Protein AF-A0A3L7N2I1-F1 (afdb_monomer_lite)

Sequence (86 aa):
MLSDLDAMEQQALAELSTVLDGAALEAFRVRWLGTNGRLRAAMDALKSVPKEQKPAVGKRMNEVKAAIEGAFNAAKDSTVSAPKGP

Structure (mmCIF, N/CA/C/O backbone):
data_AF-A0A3L7N2I1-F1
#
_entry.id   AF-A0A3L7N2I1-F1
#
loop_
_atom_site.group_PDB
_atom_site.id
_atom_site.type_symbol
_atom_site.label_atom_id
_atom_site.label_alt_id
_atom_site.label_comp_id
_atom_site.label_asym_id
_atom_site.label_entity_id
_atom_site.label_seq_id
_atom_site.pdbx_PDB_ins_code
_atom_site.Cartn_x
_atom_site.Cartn_y
_atom_site.Cartn_z
_atom_site.occupancy
_atom_site.B_iso_or_equiv
_atom_site.auth_seq_id
_atom_site.auth_comp_id
_atom_site.auth_asym_id
_atom_site.auth_atom_id
_atom_site.pdbx_PDB_model_num
ATOM 1 N N . MET A 1 1 ? -12.927 -7.645 5.483 1.00 66.50 1 MET A N 1
ATOM 2 C CA . MET A 1 1 ? -12.059 -6.461 5.668 1.00 66.50 1 MET A CA 1
ATOM 3 C C . MET A 1 1 ? -10.637 -6.788 6.093 1.00 66.50 1 MET A C 1
ATOM 5 O O . MET A 1 1 ? -9.733 -6.355 5.399 1.00 66.50 1 MET A O 1
ATOM 9 N N . LEU A 1 2 ? -10.389 -7.527 7.187 1.00 72.75 2 LEU A N 1
ATOM 10 C CA . LEU A 1 2 ? -9.010 -7.956 7.495 1.00 72.75 2 LEU A CA 1
ATOM 11 C C . LEU A 1 2 ? -8.429 -8.841 6.381 1.00 72.75 2 LEU A C 1
ATOM 13 O O . LEU A 1 2 ? -7.300 -8.625 5.962 1.00 72.75 2 LEU A O 1
ATOM 17 N N . SER A 1 3 ? -9.227 -9.776 5.861 1.00 78.19 3 SER A N 1
ATOM 18 C CA . SER A 1 3 ? -8.840 -10.634 4.735 1.00 78.19 3 SER A CA 1
ATOM 19 C C . SER A 1 3 ? -8.589 -9.847 3.446 1.00 78.19 3 SER A C 1
ATOM 21 O O . SER A 1 3 ? -7.678 -10.182 2.703 1.00 78.19 3 SER A O 1
ATOM 23 N N . ASP A 1 4 ? -9.351 -8.776 3.197 1.00 84.31 4 ASP A N 1
ATOM 24 C CA . ASP A 1 4 ? -9.138 -7.902 2.038 1.00 84.31 4 ASP A CA 1
ATOM 25 C C . ASP A 1 4 ? -7.793 -7.177 2.120 1.00 84.31 4 ASP A C 1
ATOM 27 O O . ASP A 1 4 ? -7.087 -7.072 1.125 1.00 84.31 4 ASP A O 1
ATOM 31 N N . LEU A 1 5 ? -7.418 -6.707 3.314 1.00 84.75 5 LEU A N 1
ATOM 32 C CA . LEU A 1 5 ? -6.131 -6.052 3.545 1.00 84.75 5 LEU A CA 1
ATOM 33 C C . LEU A 1 5 ? -4.952 -7.003 3.341 1.00 84.75 5 LEU A C 1
ATOM 35 O O . LEU A 1 5 ? -3.953 -6.615 2.743 1.00 84.75 5 LEU A O 1
ATOM 39 N N . ASP A 1 6 ? -5.089 -8.241 3.804 1.00 87.25 6 ASP A N 1
ATOM 40 C CA . ASP A 1 6 ? -4.079 -9.281 3.617 1.00 87.25 6 ASP A CA 1
ATOM 41 C C . ASP A 1 6 ? -3.907 -9.636 2.133 1.00 87.25 6 ASP A C 1
ATOM 43 O O . ASP A 1 6 ? -2.800 -9.609 1.598 1.00 87.25 6 ASP A O 1
ATOM 47 N N . ALA A 1 7 ? -5.022 -9.834 1.423 1.00 89.06 7 ALA A N 1
ATOM 48 C CA . ALA A 1 7 ? -5.011 -10.070 -0.017 1.00 89.06 7 ALA A CA 1
ATOM 49 C C . ALA A 1 7 ? -4.402 -8.887 -0.789 1.00 89.06 7 ALA A C 1
ATOM 51 O O . ALA A 1 7 ? -3.644 -9.088 -1.737 1.00 89.06 7 ALA A O 1
ATOM 52 N N . MET A 1 8 ? -4.688 -7.649 -0.370 1.00 88.50 8 MET A N 1
ATOM 53 C CA . MET A 1 8 ? -4.085 -6.446 -0.945 1.00 88.50 8 MET A CA 1
ATOM 54 C C . MET A 1 8 ? -2.567 -6.422 -0.763 1.00 88.50 8 MET A C 1
ATOM 56 O O . MET A 1 8 ? -1.863 -6.135 -1.727 1.00 88.50 8 MET A O 1
ATOM 60 N N . GLU A 1 9 ? -2.065 -6.734 0.432 1.00 90.06 9 GLU A N 1
ATOM 61 C CA . GLU A 1 9 ? -0.628 -6.838 0.712 1.00 90.06 9 GLU A CA 1
ATOM 62 C C . GLU A 1 9 ? 0.029 -7.894 -0.182 1.00 90.06 9 GLU A C 1
ATOM 64 O O . GLU A 1 9 ? 0.989 -7.595 -0.892 1.00 90.06 9 GLU A O 1
ATOM 69 N N . GLN A 1 10 ? -0.535 -9.101 -0.231 1.00 91.31 10 GLN A N 1
ATOM 70 C CA . GLN A 1 10 ? -0.004 -10.192 -1.048 1.00 91.31 10 GLN A CA 1
ATOM 71 C C . GL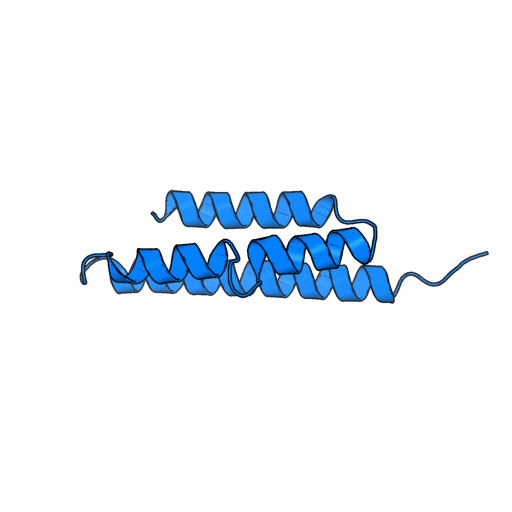N A 1 10 ? -0.017 -9.863 -2.544 1.00 91.31 10 GLN A C 1
ATOM 73 O O . GLN A 1 10 ? 0.981 -10.078 -3.230 1.00 91.31 10 GLN A O 1
ATOM 78 N N . GLN A 1 11 ? -1.117 -9.306 -3.060 1.00 91.31 11 GLN A N 1
ATOM 79 C CA . GLN A 1 11 ? -1.205 -8.881 -4.458 1.00 91.31 11 GLN A CA 1
ATOM 80 C C . GLN A 1 11 ? -0.208 -7.772 -4.777 1.00 91.31 11 GLN A C 1
ATOM 82 O O . GLN A 1 11 ? 0.398 -7.793 -5.845 1.00 91.31 11 GLN A O 1
ATOM 87 N N . ALA A 1 12 ? -0.038 -6.812 -3.870 1.00 91.00 12 ALA A N 1
ATOM 88 C CA . ALA A 1 12 ? 0.916 -5.734 -4.040 1.00 91.00 12 ALA A CA 1
ATOM 89 C C . ALA A 1 12 ? 2.348 -6.279 -4.109 1.00 91.00 12 ALA A C 1
ATOM 91 O O . ALA A 1 12 ? 3.067 -5.972 -5.051 1.00 91.00 12 ALA A O 1
ATOM 92 N N . LEU A 1 13 ? 2.745 -7.145 -3.175 1.00 90.00 13 LEU A N 1
ATOM 93 C CA . LEU A 1 13 ? 4.073 -7.768 -3.166 1.00 90.00 13 LEU A CA 1
ATOM 94 C C . LEU A 1 13 ? 4.315 -8.660 -4.394 1.00 90.00 13 LEU A C 1
ATOM 96 O O . LEU A 1 13 ? 5.411 -8.651 -4.960 1.00 90.00 13 LEU A O 1
ATOM 100 N N . ALA A 1 14 ? 3.293 -9.398 -4.834 1.00 91.00 14 ALA A N 1
ATOM 101 C CA . ALA A 1 14 ? 3.365 -10.221 -6.035 1.00 91.00 14 ALA A CA 1
ATOM 102 C C . ALA A 1 14 ? 3.523 -9.367 -7.302 1.00 91.00 14 ALA A C 1
ATOM 104 O O . ALA A 1 14 ? 4.422 -9.633 -8.095 1.00 91.00 14 ALA A O 1
ATOM 105 N N . GLU A 1 15 ? 2.712 -8.313 -7.473 1.00 89.94 15 GLU A N 1
ATOM 106 C CA . GLU A 1 15 ? 2.869 -7.370 -8.590 1.00 89.94 15 GLU A CA 1
ATOM 107 C C . GLU A 1 15 ? 4.260 -6.729 -8.551 1.00 89.94 15 GLU A C 1
ATOM 109 O O . GLU A 1 15 ? 4.942 -6.687 -9.573 1.00 89.94 15 GLU A O 1
ATOM 114 N N . LEU A 1 16 ? 4.722 -6.300 -7.375 1.00 87.88 16 LEU A N 1
ATOM 115 C CA . LEU A 1 16 ? 6.028 -5.671 -7.221 1.00 87.88 16 LEU A CA 1
ATOM 116 C C . LEU A 1 16 ? 7.189 -6.606 -7.576 1.00 87.88 16 LEU A C 1
ATOM 118 O O . LEU A 1 16 ? 8.178 -6.162 -8.142 1.00 87.88 16 LEU A O 1
ATOM 122 N N . SER A 1 17 ? 7.050 -7.905 -7.306 1.00 86.56 17 SER A N 1
ATOM 123 C CA . SER A 1 17 ? 8.042 -8.916 -7.703 1.00 86.56 17 SER A CA 1
ATOM 124 C C . SER A 1 17 ? 8.116 -9.105 -9.224 1.00 86.56 17 SER A C 1
ATOM 126 O O . SER A 1 17 ? 9.118 -9.597 -9.732 1.00 86.56 17 SER A O 1
ATOM 128 N N . THR A 1 18 ? 7.070 -8.711 -9.959 1.00 86.38 18 THR A N 1
ATOM 129 C CA . THR A 1 18 ? 7.055 -8.706 -11.434 1.00 86.38 18 THR A CA 1
ATOM 130 C C . THR A 1 18 ? 7.505 -7.376 -12.041 1.00 86.38 18 THR A C 1
ATOM 132 O O . THR A 1 18 ? 7.655 -7.274 -13.257 1.00 86.38 18 THR A O 1
ATOM 135 N N . VAL A 1 19 ? 7.721 -6.347 -11.216 1.00 87.44 19 VAL A N 1
ATOM 136 C CA . VAL A 1 19 ? 8.217 -5.045 -11.666 1.00 87.44 19 VAL A CA 1
ATOM 137 C C . VAL A 1 19 ? 9.716 -5.151 -11.941 1.00 87.44 19 VAL A C 1
ATOM 139 O O . VAL A 1 19 ? 10.518 -5.273 -11.021 1.00 87.44 19 VAL A O 1
ATOM 142 N N . LEU A 1 20 ? 10.087 -5.074 -13.218 1.00 81.44 20 LEU A N 1
ATOM 143 C CA . LEU A 1 20 ? 11.480 -5.157 -13.678 1.00 81.44 20 LEU A CA 1
ATOM 144 C C . LEU A 1 20 ? 12.019 -3.821 -14.211 1.00 81.44 20 LEU A C 1
ATOM 146 O O . LEU A 1 20 ? 13.226 -3.645 -14.332 1.00 81.44 20 LEU A O 1
ATOM 150 N N . ASP A 1 21 ? 11.132 -2.861 -14.478 1.00 85.25 21 ASP A N 1
ATOM 151 C CA . ASP A 1 21 ? 11.462 -1.600 -15.136 1.00 85.25 21 ASP A CA 1
ATOM 152 C C . ASP A 1 21 ? 10.824 -0.413 -14.413 1.00 85.25 21 ASP A C 1
ATOM 154 O O . ASP A 1 21 ? 9.730 -0.513 -13.845 1.00 85.25 21 ASP A O 1
ATOM 158 N N . GLY A 1 22 ? 11.454 0.761 -14.516 1.00 84.94 22 GLY A N 1
ATOM 159 C CA . GLY A 1 22 ? 10.950 1.992 -13.896 1.00 84.94 22 GLY A CA 1
ATOM 160 C C . GLY A 1 22 ? 9.523 2.367 -14.325 1.00 84.94 22 GLY A C 1
ATOM 161 O O . GLY A 1 22 ? 8.763 2.916 -13.529 1.00 84.94 22 GLY A O 1
ATOM 162 N N . ALA A 1 23 ? 9.114 2.012 -15.548 1.00 87.56 23 ALA A N 1
ATOM 163 C CA . ALA A 1 23 ? 7.745 2.223 -16.022 1.00 87.56 23 ALA A CA 1
ATOM 164 C C . ALA A 1 23 ? 6.723 1.336 -15.286 1.00 87.56 23 ALA A C 1
ATOM 166 O O . ALA A 1 23 ? 5.662 1.818 -14.886 1.00 87.56 23 ALA A O 1
ATOM 167 N N . ALA A 1 24 ? 7.049 0.057 -15.067 1.00 89.50 24 ALA A N 1
ATOM 168 C CA . ALA A 1 24 ? 6.203 -0.864 -14.308 1.00 89.50 24 ALA A CA 1
ATOM 169 C C . ALA A 1 24 ? 6.136 -0.458 -12.828 1.00 89.50 24 ALA A C 1
ATOM 171 O O . ALA A 1 24 ? 5.075 -0.537 -12.206 1.00 89.50 24 ALA A O 1
ATOM 172 N N . LEU A 1 25 ? 7.241 0.062 -12.293 1.00 89.50 25 LEU A N 1
ATOM 173 C CA . LEU A 1 25 ? 7.319 0.578 -10.935 1.00 89.50 25 LEU A CA 1
ATOM 174 C C . LEU A 1 25 ? 6.408 1.798 -10.744 1.00 89.50 25 LEU A C 1
ATOM 176 O O . LEU A 1 25 ? 5.580 1.817 -9.836 1.00 89.50 25 LEU A O 1
ATOM 180 N N . GLU A 1 26 ? 6.484 2.797 -11.624 1.00 90.31 26 GLU A N 1
ATOM 181 C CA . GLU A 1 26 ? 5.585 3.955 -11.547 1.00 90.31 26 GLU A CA 1
ATOM 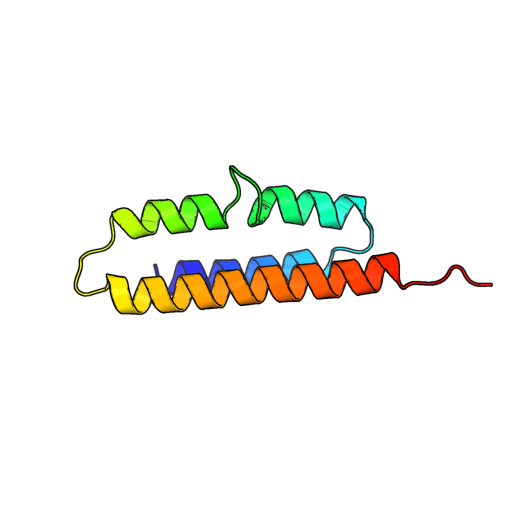182 C C . GLU A 1 26 ? 4.115 3.559 -11.775 1.00 90.31 26 GLU A C 1
ATOM 184 O O . GLU A 1 26 ? 3.231 4.061 -11.077 1.00 90.31 26 GLU A O 1
ATOM 189 N N . ALA A 1 27 ? 3.830 2.604 -12.669 1.00 90.56 27 ALA A N 1
ATOM 190 C CA . ALA A 1 27 ? 2.476 2.075 -12.848 1.00 90.56 27 ALA A CA 1
ATOM 191 C C . ALA A 1 27 ? 1.941 1.416 -11.563 1.00 90.56 27 ALA A C 1
ATOM 193 O O . ALA A 1 27 ? 0.799 1.672 -11.162 1.00 90.56 27 ALA A O 1
ATOM 194 N N . PHE A 1 28 ? 2.775 0.624 -10.883 1.00 92.06 28 PHE A N 1
ATOM 195 C CA . PHE A 1 28 ? 2.463 0.058 -9.57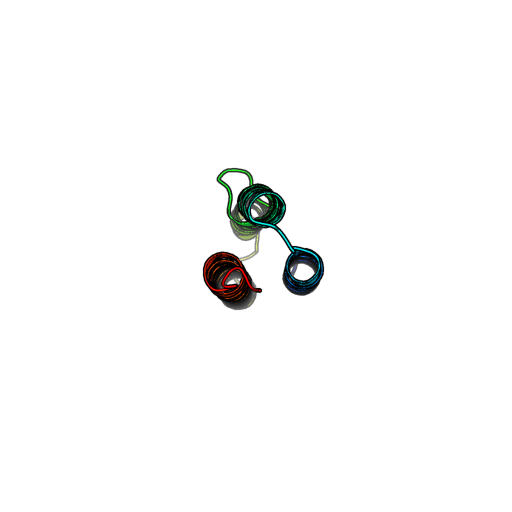5 1.00 92.06 28 PHE A CA 1
ATOM 196 C C . PHE A 1 28 ? 2.182 1.162 -8.549 1.00 92.06 28 PHE A C 1
ATOM 198 O O . PHE A 1 28 ? 1.145 1.142 -7.879 1.00 92.06 28 PHE A O 1
ATOM 205 N N . ARG A 1 29 ? 3.057 2.173 -8.462 1.00 91.19 29 ARG A N 1
ATOM 206 C CA . ARG A 1 29 ? 2.889 3.311 -7.549 1.00 91.19 29 ARG A CA 1
ATOM 207 C C . ARG A 1 29 ? 1.546 3.989 -7.759 1.00 91.19 29 ARG A C 1
ATOM 209 O O . ARG A 1 29 ? 0.834 4.216 -6.790 1.00 91.19 29 ARG A O 1
ATOM 216 N N . VAL A 1 30 ? 1.174 4.298 -8.997 1.00 91.25 30 VAL A N 1
ATOM 217 C CA . VAL A 1 30 ? -0.102 4.964 -9.297 1.00 91.25 30 VAL A CA 1
ATOM 218 C C . VAL A 1 30 ? -1.292 4.073 -8.929 1.00 91.25 30 VAL A C 1
ATOM 220 O O . VAL A 1 30 ? -2.255 4.558 -8.333 1.00 91.25 30 VAL A O 1
ATOM 223 N N . ARG A 1 31 ? -1.217 2.768 -9.217 1.00 91.12 31 ARG A N 1
ATOM 224 C CA . ARG A 1 31 ? -2.283 1.796 -8.922 1.00 91.12 31 ARG A CA 1
ATOM 225 C C . ARG A 1 31 ? -2.506 1.584 -7.422 1.00 91.12 31 ARG A C 1
ATOM 227 O O . ARG A 1 31 ? -3.651 1.430 -6.992 1.00 91.12 31 ARG A O 1
ATOM 234 N N . TRP A 1 32 ? -1.439 1.564 -6.628 1.00 91.81 32 TRP A N 1
ATOM 235 C CA . TRP A 1 32 ? -1.506 1.250 -5.198 1.00 91.81 32 TRP A CA 1
ATOM 236 C C . TRP A 1 32 ? -1.425 2.495 -4.320 1.00 91.81 32 TRP A C 1
ATOM 238 O O . TRP A 1 32 ? -2.352 2.745 -3.550 1.00 91.81 32 TRP A O 1
ATOM 248 N N . LEU A 1 33 ? -0.361 3.284 -4.473 1.00 89.00 33 LEU A N 1
ATOM 249 C CA . LEU A 1 33 ? -0.021 4.469 -3.670 1.00 89.00 33 LEU A CA 1
ATOM 250 C C . LEU A 1 33 ? -0.552 5.791 -4.250 1.00 89.00 33 LEU A C 1
ATOM 252 O O . LEU A 1 33 ? -0.426 6.837 -3.616 1.00 89.00 33 LEU A O 1
ATOM 256 N N . GLY A 1 34 ? -1.112 5.775 -5.460 1.00 88.31 34 GLY A N 1
ATOM 257 C CA . GLY A 1 34 ? -1.609 6.972 -6.126 1.00 88.31 34 GLY A CA 1
ATOM 258 C C . GLY A 1 34 ? -2.830 7.582 -5.440 1.00 88.31 34 GLY A C 1
ATOM 259 O O . GLY A 1 34 ? -3.481 6.979 -4.587 1.00 88.31 34 GLY A O 1
ATOM 260 N N . THR A 1 35 ? -3.196 8.788 -5.873 1.00 82.25 35 THR A N 1
ATOM 261 C CA . THR A 1 35 ? -4.344 9.539 -5.338 1.00 82.25 35 THR A CA 1
ATOM 262 C C . THR A 1 35 ? -5.670 8.778 -5.456 1.00 82.25 35 THR A C 1
ATOM 264 O O . THR A 1 35 ? -6.517 8.913 -4.580 1.00 82.25 35 THR A O 1
ATOM 267 N N . ASN A 1 36 ? -5.826 7.947 -6.492 1.00 82.12 36 ASN A N 1
ATOM 268 C CA . ASN A 1 36 ? -6.960 7.030 -6.686 1.00 82.12 36 ASN A CA 1
ATOM 269 C C . ASN A 1 36 ? -6.552 5.558 -6.510 1.00 82.12 36 ASN A C 1
ATOM 271 O O . ASN A 1 36 ? -7.173 4.654 -7.066 1.00 82.12 36 ASN A O 1
ATOM 275 N N . GLY A 1 37 ? -5.460 5.319 -5.788 1.00 86.31 37 GLY A N 1
ATOM 276 C CA . GLY A 1 37 ? -4.902 3.992 -5.611 1.00 86.31 37 GLY A CA 1
ATOM 277 C C . GLY A 1 37 ? -5.745 3.118 -4.687 1.00 86.31 37 GLY A C 1
ATOM 278 O O . GLY A 1 37 ? -6.559 3.593 -3.886 1.00 86.31 37 GLY A O 1
ATOM 279 N N . ARG A 1 38 ? -5.499 1.811 -4.759 1.00 88.69 38 ARG A N 1
ATOM 280 C CA . ARG A 1 38 ? -6.169 0.804 -3.925 1.00 88.69 38 ARG A CA 1
ATOM 281 C C . ARG A 1 38 ? -6.055 1.103 -2.426 1.00 88.69 38 ARG A C 1
ATOM 283 O O . ARG A 1 38 ? -7.042 0.950 -1.711 1.00 88.69 38 ARG A O 1
ATOM 290 N N . LEU A 1 39 ? -4.903 1.592 -1.951 1.00 87.06 39 LEU A N 1
ATOM 291 C CA . LEU A 1 39 ? -4.723 1.975 -0.542 1.00 87.06 39 LEU A CA 1
ATOM 292 C C . LEU A 1 39 ? -5.649 3.122 -0.131 1.00 87.06 39 LEU A C 1
ATOM 294 O O . LEU A 1 39 ? -6.239 3.078 0.947 1.00 87.06 39 LEU A O 1
ATOM 298 N N . ARG A 1 40 ? -5.828 4.128 -0.996 1.00 87.31 40 ARG A N 1
ATOM 299 C CA . ARG A 1 40 ? -6.746 5.245 -0.737 1.00 87.31 40 ARG A CA 1
ATOM 300 C C . ARG A 1 40 ? -8.189 4.754 -0.627 1.00 87.31 40 ARG A C 1
ATOM 302 O O . ARG A 1 40 ? -8.879 5.145 0.311 1.00 87.31 40 ARG A O 1
ATOM 309 N N . ALA A 1 41 ? -8.615 3.880 -1.540 1.00 88.38 41 ALA A N 1
ATOM 310 C CA . ALA A 1 41 ? -9.948 3.279 -1.512 1.00 88.38 41 ALA A CA 1
ATOM 311 C C . ALA A 1 41 ? -10.177 2.459 -0.231 1.00 88.38 41 ALA A C 1
ATOM 313 O O . ALA A 1 41 ? -11.216 2.586 0.414 1.00 88.38 41 ALA A O 1
ATOM 314 N N . ALA A 1 42 ? -9.176 1.681 0.190 1.00 85.50 42 ALA A N 1
ATOM 315 C CA . ALA A 1 42 ? -9.237 0.901 1.420 1.00 85.50 42 ALA A CA 1
ATOM 316 C C . ALA A 1 42 ? -9.313 1.804 2.671 1.00 85.50 42 ALA A C 1
ATOM 318 O O . ALA A 1 42 ? -10.101 1.536 3.582 1.00 85.50 42 ALA A O 1
ATOM 319 N N . MET A 1 43 ? -8.561 2.913 2.706 1.00 83.44 43 MET A N 1
ATOM 320 C 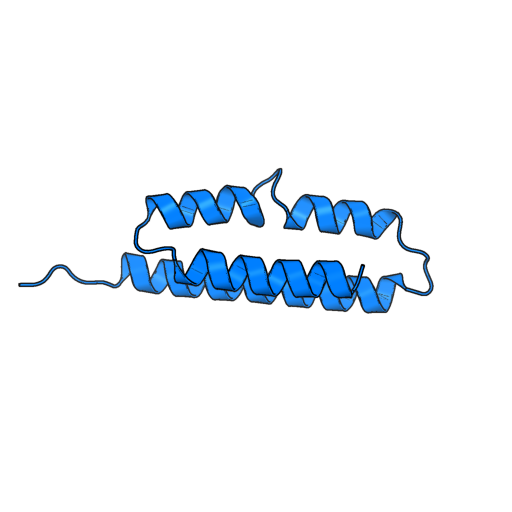CA . MET A 1 43 ? -8.663 3.910 3.782 1.00 83.44 43 MET A CA 1
ATOM 321 C C . MET A 1 43 ? -10.033 4.592 3.834 1.00 83.44 43 MET A C 1
ATOM 323 O O . MET A 1 43 ? -10.506 4.922 4.920 1.00 83.44 43 MET A O 1
ATOM 327 N N . ASP A 1 44 ? -10.677 4.817 2.689 1.00 85.88 44 ASP A N 1
ATOM 328 C CA . ASP A 1 44 ? -12.025 5.383 2.672 1.00 85.88 44 ASP A CA 1
ATOM 329 C C . ASP A 1 44 ? -13.056 4.366 3.179 1.00 85.88 44 ASP A C 1
ATOM 331 O O . ASP A 1 44 ? -13.863 4.688 4.050 1.00 85.88 44 ASP A O 1
ATOM 335 N N . ALA A 1 45 ? -12.927 3.100 2.770 1.00 83.81 45 ALA A N 1
ATOM 336 C CA . ALA A 1 45 ? -13.742 2.006 3.291 1.00 83.81 45 ALA A CA 1
ATOM 337 C C . ALA A 1 45 ? -13.603 1.854 4.820 1.00 83.81 45 ALA A C 1
ATOM 339 O O . ALA A 1 45 ? -14.578 1.522 5.499 1.00 83.81 45 ALA A O 1
ATOM 340 N N . LEU A 1 46 ? -12.426 2.159 5.389 1.00 82.44 46 LEU A N 1
ATOM 341 C CA . LEU A 1 46 ? -12.187 2.161 6.840 1.00 82.44 46 LEU A CA 1
ATOM 342 C C . LEU A 1 46 ? -13.133 3.116 7.595 1.00 82.44 46 LEU A C 1
ATOM 344 O O . LEU A 1 46 ? -13.454 2.881 8.763 1.00 82.44 46 LEU A O 1
ATOM 348 N N . LYS A 1 47 ? -13.614 4.191 6.954 1.00 83.06 47 LYS A N 1
ATOM 349 C CA . LYS A 1 47 ? -14.564 5.130 7.576 1.00 83.06 47 LYS A CA 1
ATOM 350 C C . LYS A 1 47 ? -15.898 4.461 7.906 1.00 83.06 47 LYS A C 1
ATOM 352 O O . LYS A 1 47 ? -16.469 4.790 8.949 1.00 83.06 47 LYS A O 1
ATOM 357 N N . SER A 1 48 ? -16.324 3.501 7.082 1.00 84.00 48 SER A N 1
ATOM 358 C CA . SER A 1 48 ? -17.542 2.700 7.271 1.00 84.00 48 SER A CA 1
ATOM 359 C C . SER A 1 48 ? -17.390 1.577 8.304 1.00 84.00 48 SER A C 1
ATOM 361 O O . SER A 1 48 ? -18.369 0.909 8.626 1.00 84.00 48 SER A O 1
ATOM 363 N N . VAL A 1 49 ? -16.191 1.360 8.854 1.00 83.12 49 VAL A N 1
ATOM 364 C CA . VAL A 1 49 ? -15.953 0.307 9.851 1.00 83.12 49 VAL A CA 1
ATOM 365 C C . VAL A 1 49 ? -16.532 0.707 11.212 1.00 83.12 49 VAL A C 1
ATOM 367 O O . VAL A 1 49 ? -16.309 1.837 11.671 1.00 83.12 49 VAL A O 1
ATOM 370 N N . PRO A 1 50 ? -17.241 -0.205 11.904 1.00 84.50 50 PRO A N 1
ATOM 371 C CA . PRO A 1 50 ? -17.738 0.040 13.253 1.00 84.50 50 PRO A CA 1
ATOM 372 C C . PRO A 1 50 ? -16.592 0.311 14.237 1.00 84.50 50 PRO A C 1
ATOM 374 O O . PRO A 1 50 ? -15.484 -0.213 14.107 1.00 84.50 50 PRO A O 1
ATOM 377 N N . LYS A 1 51 ? -16.855 1.146 15.248 1.00 83.75 51 LYS A N 1
ATOM 378 C CA . LYS A 1 51 ? -15.836 1.633 16.200 1.00 83.75 51 LYS A CA 1
ATOM 379 C C . LYS A 1 51 ? -15.100 0.505 16.931 1.00 83.75 51 LYS A C 1
ATOM 3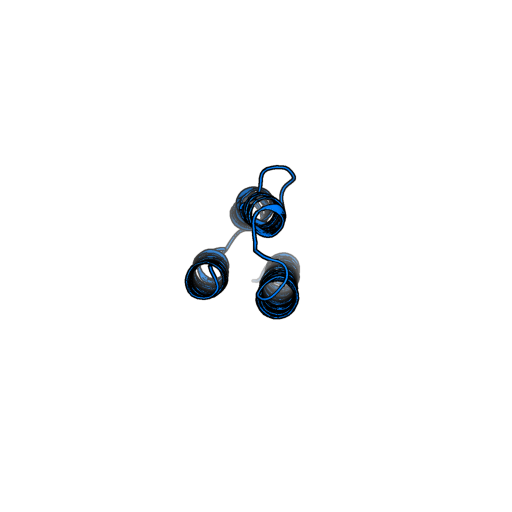81 O O . LYS A 1 51 ? -13.923 0.661 17.229 1.00 83.75 51 LYS A O 1
ATOM 386 N N . GLU A 1 52 ? -15.767 -0.622 17.149 1.00 85.94 52 GLU A N 1
ATOM 387 C CA . GLU A 1 52 ? -15.202 -1.816 17.788 1.00 85.94 52 GLU A CA 1
ATOM 388 C C . GLU A 1 52 ? -14.107 -2.480 16.941 1.00 85.94 52 GLU A C 1
ATOM 390 O O . GLU A 1 52 ? -13.144 -3.014 17.480 1.00 85.94 52 GLU A O 1
ATOM 395 N N . GLN A 1 53 ? -14.207 -2.401 15.611 1.00 84.69 53 GLN A N 1
ATOM 396 C CA . GLN A 1 53 ? -13.234 -2.997 14.688 1.00 84.69 53 GLN A CA 1
ATOM 397 C C . GLN A 1 53 ? -12.228 -1.974 14.145 1.00 84.69 53 GLN A C 1
ATOM 399 O O . GLN A 1 53 ? -11.141 -2.353 13.713 1.00 84.69 53 GLN A O 1
ATOM 404 N N . LYS A 1 54 ? -12.540 -0.671 14.216 1.00 84.00 54 LYS A N 1
ATOM 405 C CA . LYS A 1 54 ? -11.646 0.422 13.794 1.00 84.00 54 LYS A CA 1
ATOM 406 C C . LYS A 1 54 ? -10.198 0.307 14.288 1.00 84.00 54 LYS A C 1
ATOM 408 O O . LYS A 1 54 ? -9.319 0.495 13.450 1.00 84.00 54 LYS A O 1
ATOM 413 N N . PRO A 1 55 ? -9.897 0.006 15.567 1.00 87.75 55 PRO A N 1
ATOM 414 C CA . PRO A 1 55 ? -8.507 -0.104 16.009 1.00 87.75 55 PRO A CA 1
ATOM 415 C C . PRO A 1 55 ? -7.770 -1.283 15.358 1.00 87.75 55 PRO A C 1
ATOM 417 O O . PRO A 1 55 ? -6.641 -1.116 14.900 1.00 87.75 55 PRO A O 1
ATOM 420 N N . ALA A 1 56 ? -8.410 -2.450 15.242 1.00 87.88 56 ALA A N 1
ATOM 421 C CA . ALA A 1 56 ? -7.803 -3.630 14.623 1.00 87.88 56 ALA A CA 1
ATOM 422 C C . ALA A 1 56 ? -7.599 -3.447 13.109 1.00 87.88 56 ALA A C 1
ATOM 424 O O . ALA A 1 56 ? -6.502 -3.667 12.594 1.00 87.88 56 ALA A O 1
ATOM 425 N N . VAL A 1 57 ? -8.636 -2.985 12.399 1.00 87.00 57 VAL A N 1
ATOM 426 C CA . VAL A 1 57 ? -8.571 -2.755 10.948 1.00 87.00 57 VAL A CA 1
ATOM 427 C C . VAL A 1 57 ? -7.635 -1.584 10.629 1.00 87.00 57 VAL A C 1
ATOM 429 O O . VAL A 1 57 ? -6.867 -1.660 9.677 1.00 87.00 57 VAL A O 1
ATOM 432 N N . GLY A 1 58 ? -7.637 -0.522 11.439 1.00 88.38 58 GLY A N 1
ATOM 433 C CA . GLY A 1 58 ? -6.742 0.625 11.276 1.00 88.38 58 GLY A CA 1
ATOM 434 C C . GLY A 1 58 ? -5.271 0.263 11.481 1.00 88.38 58 GLY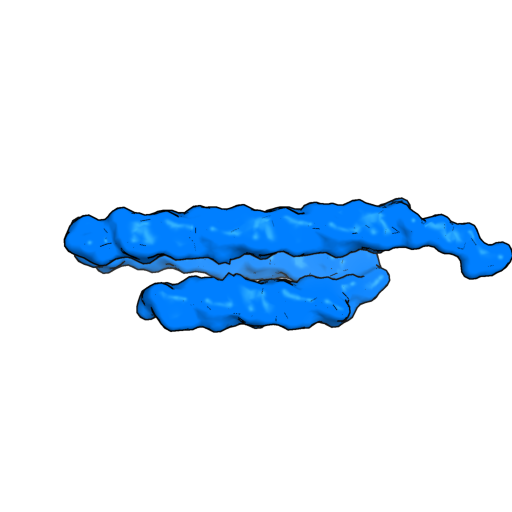 A C 1
ATOM 435 O O . GLY A 1 58 ? -4.429 0.688 10.690 1.00 88.38 58 GLY A O 1
ATOM 436 N N . LYS A 1 59 ? -4.962 -0.578 12.478 1.00 90.12 59 LYS A N 1
ATOM 437 C CA . LYS A 1 59 ? -3.610 -1.120 12.672 1.00 90.12 59 LYS A CA 1
ATOM 438 C C . LYS A 1 59 ? -3.167 -1.930 11.455 1.00 90.12 59 LYS A C 1
ATOM 440 O O . LYS A 1 59 ? -2.118 -1.625 10.893 1.00 90.12 59 LYS A O 1
ATOM 445 N N . ARG A 1 60 ? -3.991 -2.884 10.999 1.00 88.94 60 ARG A N 1
ATOM 446 C CA . ARG A 1 60 ? -3.658 -3.717 9.830 1.00 88.94 60 ARG A CA 1
ATOM 447 C C . ARG A 1 60 ? -3.521 -2.883 8.554 1.00 88.94 60 ARG A C 1
ATOM 449 O O . ARG A 1 60 ? -2.605 -3.111 7.780 1.00 88.94 60 ARG A O 1
ATOM 456 N N . MET A 1 61 ? -4.371 -1.874 8.361 1.00 88.75 61 MET A N 1
ATOM 457 C CA . MET A 1 61 ? -4.271 -0.932 7.240 1.00 88.75 61 MET A CA 1
ATOM 458 C C . MET A 1 61 ? -2.929 -0.201 7.230 1.00 88.75 61 MET A C 1
ATOM 460 O O . MET A 1 61 ? -2.307 -0.066 6.180 1.00 88.75 61 MET A O 1
ATOM 464 N N . ASN A 1 62 ? -2.489 0.287 8.392 1.00 90.44 62 ASN A N 1
ATOM 465 C CA . ASN A 1 62 ? -1.225 1.002 8.498 1.00 90.44 62 ASN A CA 1
ATOM 466 C C . ASN A 1 62 ? -0.025 0.070 8.268 1.00 90.44 62 ASN A C 1
ATOM 468 O O . ASN A 1 62 ? 0.929 0.472 7.609 1.00 90.44 62 ASN A O 1
ATOM 472 N N . GLU A 1 63 ? -0.096 -1.174 8.755 1.00 91.38 63 GLU A N 1
ATOM 473 C CA . GLU A 1 63 ? 0.901 -2.220 8.482 1.00 91.38 63 GLU A CA 1
ATOM 474 C C . GLU A 1 63 ? 1.000 -2.522 6.982 1.00 91.38 63 GLU A C 1
ATOM 476 O O . GLU A 1 63 ? 2.088 -2.439 6.423 1.00 91.38 63 GLU A O 1
ATOM 481 N N . VAL A 1 64 ? -0.132 -2.768 6.316 1.00 90.75 64 VAL A N 1
ATOM 482 C CA . VAL A 1 64 ? -0.190 -3.052 4.871 1.00 90.75 64 VAL A CA 1
ATOM 483 C C . VAL A 1 64 ? 0.325 -1.865 4.062 1.00 90.75 64 VAL A C 1
ATOM 485 O O . VAL A 1 64 ? 1.107 -2.033 3.129 1.00 90.75 64 VAL A O 1
ATOM 488 N N . LYS A 1 65 ? -0.061 -0.638 4.437 1.00 89.62 65 LYS A N 1
ATOM 489 C CA . LYS A 1 65 ? 0.453 0.587 3.813 1.00 89.62 65 LYS A CA 1
ATOM 490 C C . LYS A 1 65 ? 1.977 0.655 3.911 1.00 89.62 65 LYS A C 1
ATOM 492 O O . LYS A 1 65 ? 2.634 0.851 2.892 1.00 89.62 65 LYS A O 1
ATOM 497 N N . ALA A 1 66 ? 2.522 0.465 5.111 1.00 91.62 66 ALA A N 1
ATOM 498 C CA . ALA A 1 66 ? 3.959 0.507 5.351 1.00 91.62 66 ALA A CA 1
ATOM 499 C C . ALA A 1 66 ? 4.704 -0.622 4.621 1.00 91.62 66 ALA A C 1
ATOM 501 O O . ALA A 1 66 ? 5.770 -0.374 4.061 1.00 91.62 66 ALA A O 1
ATOM 502 N N . ALA A 1 67 ? 4.140 -1.832 4.575 1.00 91.12 67 ALA A N 1
ATOM 503 C CA . ALA A 1 67 ? 4.710 -2.965 3.852 1.00 91.12 67 ALA A CA 1
ATOM 504 C C . ALA A 1 67 ? 4.800 -2.683 2.346 1.00 91.12 67 ALA A C 1
ATOM 506 O O . ALA A 1 67 ? 5.858 -2.869 1.745 1.00 91.12 67 ALA A O 1
ATOM 507 N N . ILE A 1 68 ? 3.724 -2.162 1.746 1.00 90.62 68 ILE A N 1
ATOM 508 C CA . ILE A 1 68 ? 3.680 -1.815 0.319 1.00 90.62 68 ILE A CA 1
ATOM 509 C C . ILE A 1 68 ? 4.627 -0.652 0.002 1.00 90.62 68 ILE A C 1
ATOM 511 O O . ILE A 1 68 ? 5.364 -0.723 -0.979 1.00 90.62 68 ILE A O 1
ATOM 515 N N . GLU A 1 69 ? 4.640 0.408 0.818 1.00 90.94 69 GLU A N 1
ATOM 516 C CA . GLU A 1 69 ? 5.573 1.534 0.647 1.00 90.94 69 GLU A CA 1
ATOM 517 C C . GLU A 1 69 ? 7.033 1.090 0.787 1.00 90.94 69 GLU A C 1
ATOM 519 O O . GLU A 1 69 ? 7.874 1.494 -0.016 1.00 90.94 69 GLU A O 1
ATOM 524 N N . GLY A 1 70 ? 7.333 0.242 1.774 1.00 90.62 70 GLY A N 1
ATOM 525 C CA . GLY A 1 70 ? 8.671 -0.297 2.002 1.00 90.62 70 GLY A CA 1
ATOM 526 C C . GLY A 1 70 ? 9.140 -1.175 0.846 1.00 90.62 70 GLY A C 1
ATOM 527 O O . GLY A 1 70 ? 10.233 -0.963 0.323 1.00 90.62 70 GLY A O 1
ATOM 528 N N . ALA A 1 71 ? 8.292 -2.102 0.396 1.00 90.19 71 ALA A N 1
ATOM 529 C CA . ALA A 1 71 ? 8.585 -2.961 -0.745 1.00 90.19 71 ALA A CA 1
ATOM 530 C C . ALA A 1 71 ? 8.793 -2.128 -2.017 1.00 90.19 71 ALA A C 1
ATOM 532 O O . ALA A 1 71 ? 9.800 -2.291 -2.702 1.00 90.19 71 ALA A O 1
ATOM 533 N N . PHE A 1 72 ? 7.904 -1.165 -2.280 1.00 90.56 72 PHE A N 1
ATOM 534 C CA . PHE A 1 72 ? 8.038 -0.232 -3.396 1.00 90.56 72 PHE A CA 1
ATOM 535 C C . PHE A 1 72 ? 9.353 0.540 -3.363 1.00 90.56 72 PHE A C 1
ATOM 537 O O . PHE A 1 72 ? 10.029 0.632 -4.385 1.00 90.56 72 PHE A O 1
ATOM 544 N N . ASN A 1 73 ? 9.734 1.077 -2.205 1.00 89.94 73 ASN A N 1
ATOM 545 C CA . ASN A 1 73 ? 10.982 1.815 -2.081 1.00 89.94 73 ASN A CA 1
ATOM 546 C C . ASN A 1 73 ? 12.203 0.903 -2.283 1.00 89.94 73 ASN A C 1
ATOM 548 O O . ASN A 1 73 ? 13.160 1.319 -2.925 1.00 89.94 73 ASN A O 1
ATOM 552 N N . ALA A 1 74 ? 12.147 -0.349 -1.818 1.00 88.44 74 ALA A N 1
ATOM 553 C CA . ALA A 1 74 ? 13.201 -1.338 -2.044 1.00 88.44 74 ALA A CA 1
ATOM 554 C C . ALA A 1 74 ? 13.339 -1.729 -3.528 1.00 88.44 74 ALA A C 1
ATOM 556 O O . ALA A 1 74 ? 14.453 -1.803 -4.045 1.00 88.44 74 ALA A O 1
ATOM 557 N N . ALA A 1 75 ? 12.226 -1.927 -4.242 1.00 87.19 75 ALA A N 1
ATOM 558 C CA . ALA A 1 75 ? 12.260 -2.170 -5.687 1.00 87.19 75 ALA A CA 1
ATOM 559 C C . ALA A 1 75 ? 12.700 -0.927 -6.463 1.00 87.19 75 ALA A C 1
ATOM 561 O O . ALA A 1 75 ? 13.433 -1.035 -7.442 1.00 87.19 75 ALA A O 1
ATOM 562 N N . LYS A 1 76 ? 12.304 0.268 -6.016 1.00 86.06 76 LYS A N 1
ATOM 563 C CA . LYS A 1 76 ? 12.793 1.529 -6.575 1.00 86.06 76 LYS A CA 1
ATOM 564 C C . LYS A 1 76 ? 14.299 1.657 -6.431 1.00 86.06 76 LYS A C 1
ATOM 566 O O . LYS A 1 76 ? 14.969 1.961 -7.407 1.00 86.06 76 LYS A O 1
ATOM 571 N N . ASP A 1 77 ? 14.826 1.394 -5.246 1.00 83.00 77 ASP A N 1
ATOM 572 C CA . ASP A 1 77 ? 16.265 1.408 -5.009 1.00 83.00 77 ASP A CA 1
ATOM 573 C C . ASP A 1 77 ? 16.973 0.356 -5.875 1.00 83.00 77 ASP A C 1
ATOM 575 O O . ASP A 1 77 ? 17.915 0.680 -6.588 1.00 83.00 77 ASP A O 1
ATOM 579 N N . SER A 1 78 ? 16.431 -0.864 -5.952 1.00 78.00 78 SER A N 1
ATOM 580 C CA . SER A 1 78 ? 16.994 -1.948 -6.774 1.00 78.00 78 SER A CA 1
ATOM 581 C C . SER A 1 78 ? 16.971 -1.650 -8.280 1.00 78.00 78 SER A C 1
ATOM 583 O O . SER A 1 78 ? 17.912 -1.991 -8.989 1.00 78.00 78 SER A O 1
ATOM 585 N N . THR A 1 79 ? 15.922 -0.994 -8.784 1.00 69.38 79 THR A N 1
ATOM 586 C CA . THR A 1 79 ? 15.791 -0.624 -10.210 1.00 69.38 79 THR A CA 1
ATOM 587 C C . THR A 1 79 ? 16.605 0.616 -10.581 1.00 69.38 79 THR A C 1
ATOM 589 O O . THR A 1 79 ? 16.995 0.763 -11.736 1.00 69.38 79 THR A O 1
ATOM 592 N N . VAL A 1 80 ? 16.903 1.497 -9.619 1.00 60.69 80 VAL A N 1
ATOM 593 C CA . VAL A 1 80 ? 17.786 2.664 -9.807 1.00 60.69 80 VAL A CA 1
ATOM 594 C C . VAL A 1 80 ? 19.262 2.302 -9.557 1.00 60.69 80 VAL A C 1
ATOM 596 O O . VAL A 1 80 ? 20.150 2.962 -10.093 1.00 60.69 80 VAL A O 1
ATOM 599 N N . SER A 1 81 ? 19.527 1.228 -8.807 1.00 51.03 81 SER A N 1
ATOM 600 C CA . SER A 1 81 ? 20.861 0.744 -8.425 1.00 51.03 81 SER A CA 1
ATOM 601 C C . SER A 1 81 ? 21.317 -0.502 -9.200 1.00 51.03 81 SER A C 1
ATOM 603 O O . SER A 1 81 ? 22.292 -1.141 -8.820 1.00 51.03 81 SER A O 1
ATOM 605 N N . ALA A 1 82 ? 20.664 -0.861 -10.309 1.00 41.34 82 ALA A N 1
ATOM 606 C CA . ALA A 1 82 ? 21.242 -1.803 -11.265 1.00 41.34 82 ALA A CA 1
ATOM 607 C C . ALA A 1 82 ? 22.216 -1.040 -12.186 1.00 41.34 82 ALA A C 1
ATOM 609 O O . ALA A 1 82 ? 21.767 -0.350 -13.109 1.00 41.34 82 ALA A O 1
ATOM 610 N N . PRO A 1 83 ? 23.548 -1.106 -11.966 1.00 45.19 83 PRO A N 1
ATOM 611 C CA . PRO A 1 83 ? 24.486 -0.547 -12.912 1.00 45.19 83 PRO A CA 1
ATOM 612 C C . PRO A 1 83 ? 24.394 -1.350 -14.206 1.00 45.19 83 PRO A C 1
ATOM 614 O O . PRO A 1 83 ? 24.473 -2.577 -14.237 1.00 45.19 83 PRO A O 1
ATOM 617 N N . LYS A 1 84 ? 24.271 -0.601 -15.293 1.00 43.25 84 LYS A N 1
ATOM 618 C CA . LYS A 1 84 ? 24.781 -0.956 -16.609 1.00 43.25 84 LYS A CA 1
ATOM 619 C C . LYS A 1 84 ? 26.072 -1.784 -16.486 1.00 43.25 84 LYS A C 1
ATOM 621 O O . LYS A 1 84 ? 27.046 -1.314 -15.903 1.00 43.25 84 LYS A O 1
ATOM 626 N N . GLY A 1 85 ? 26.078 -2.975 -17.067 1.00 35.25 85 GLY A N 1
ATOM 627 C CA . GLY A 1 85 ? 27.288 -3.740 -17.354 1.00 35.25 85 GLY A CA 1
ATOM 628 C C . GLY A 1 85 ? 26.973 -4.831 -18.378 1.00 35.25 85 GLY A C 1
ATOM 629 O O . GLY A 1 85 ? 25.840 -5.323 -18.379 1.00 35.25 85 GLY A O 1
ATOM 630 N N . PRO A 1 86 ? 27.917 -5.230 -19.247 1.00 46.62 86 PRO A N 1
ATOM 631 C CA . PRO A 1 86 ? 29.324 -4.817 -19.354 1.00 46.62 86 PRO A CA 1
ATOM 632 C C . PRO A 1 86 ? 29.576 -3.580 -20.236 1.00 46.62 86 PRO A C 1
ATOM 634 O O . PRO A 1 86 ? 28.667 -3.171 -20.995 1.00 46.62 86 PRO A O 1
#

pLDDT: mean 83.56, std 12.19, range [35.25, 92.06]

Foldseek 3Di:
DLVVLVVLLVVLLVQLVVDQAPVSLVVSCCQDVNPPHPLVVLVVVLVVDDPVCSVVSVVSSVVSVCSSVVSSVVSVCVNVPPDDDD

Radius of gyration: 14.76 Å; chains: 1; bounding box: 47×20×37 Å

Secondary structure (DSSP, 8-state):
-HHHHHHHHHHHHHHHHT--SHHHHHHHHHHHTSTTSHHHHHHHHGGGS-TTTHHHHHHHHHHHHHHHHHHHHHHHHHHHS-----